Protein AF-0000000084350601 (afdb_homodimer)

Secondary structure (DSSP, 8-state):
-EEEEEEE-HHHHHHHHHHHHHHT--HHHHHHHHHHHHHHHSS-SS--TTS-HHHHHHHHHHHHHHHS-------GGG-/-EEEEEEE-HHHHHHHHHHHHHHT--HHHHHHHHHHHHHHHSS-SS--TTS-HHHHHHHHHHHHHHHS-------GGG-

Nearest PDB structures (foldseek):
  4fxe-assembly1_A-2  TM=6.815E-01  e=5.643E-06  Escherichia coli K-12
  4fxe-assembly1_B-2  TM=5.867E-01  e=1.667E-06  Escherichia coli K-12
  4ml0-assembly2_E  TM=6.971E-01  e=7.861E-02  Escherichia coli B str. REL606
  2kna-assembly1_A  TM=3.245E-01  e=4.369E+00  Homo sapiens
  4fxe-assembly1_A-2  TM=6.818E-01  e=9.917E-06  Escherichia coli K-12

InterPro domains:
  IPR007337 RelB antitoxin/Antitoxin DinJ [PF04221] (1-73)
  IPR007337 RelB antitoxin/Antitoxin DinJ [PTHR38781] (1-79)
  IPR007337 RelB antitoxin/Antitoxin DinJ [TIGR02384] (1-79)
  IPR013321 Arc-type ribbon-helix-helix [G3DSA:1.10.1220.10] (1-79)

Structure (mmCIF, N/CA/C/O backbone):
data_AF-0000000084350601-model_v1
#
loop_
_entity.id
_entity.type
_entity.pdbx_description
1 polymer 'Bifunctional antitoxin/transcriptional repressor RelB'
#
loop_
_atom_site.group_PDB
_atom_site.id
_atom_site.type_symbol
_atom_site.label_atom_id
_atom_site.label_alt_id
_atom_site.label_comp_id
_atom_site.label_asym_id
_atom_site.label_entity_id
_atom_site.label_seq_id
_atom_site.pdbx_PDB_ins_code
_atom_site.Cartn_x
_atom_site.Cartn_y
_atom_site.Cartn_z
_atom_site.occupancy
_atom_site.B_iso_or_equiv
_atom_site.auth_seq_id
_atom_site.auth_comp_id
_atom_site.auth_asym_id
_atom_site.auth_atom_id
_atom_site.pdbx_PDB_model_num
ATOM 1 N N . MET A 1 1 ? 7.18 -7.457 -17.625 1 89.69 1 MET A N 1
ATOM 2 C CA . MET A 1 1 ? 6.078 -7.574 -16.672 1 89.69 1 MET A CA 1
ATOM 3 C C . MET A 1 1 ? 6.395 -8.602 -15.602 1 89.69 1 MET A C 1
ATOM 5 O O . MET A 1 1 ? 6.945 -9.664 -15.898 1 89.69 1 MET A O 1
ATOM 9 N N . ALA A 1 2 ? 6.301 -8.227 -14.438 1 92.12 2 ALA A N 1
ATOM 10 C CA . ALA A 1 2 ? 6.574 -9.094 -13.297 1 92.12 2 ALA A CA 1
ATOM 11 C C . ALA A 1 2 ? 5.312 -9.328 -12.477 1 92.12 2 ALA A C 1
ATOM 13 O O . ALA A 1 2 ? 4.371 -8.531 -12.531 1 92.12 2 ALA A O 1
ATOM 14 N N . SER A 1 3 ? 5.27 -10.539 -11.867 1 94.56 3 SER A N 1
ATOM 15 C CA . S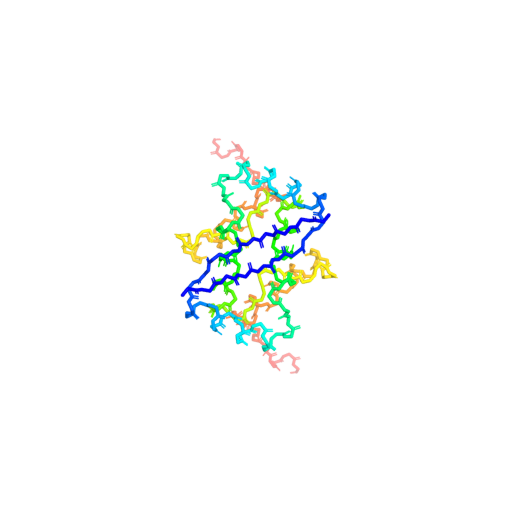ER A 1 3 ? 4.16 -10.875 -10.984 1 94.56 3 SER A CA 1
ATOM 16 C C . SER A 1 3 ? 4.637 -11.055 -9.547 1 94.56 3 SER A C 1
ATOM 18 O O . SER A 1 3 ? 5.66 -11.695 -9.297 1 94.56 3 SER A O 1
ATOM 20 N N . ILE A 1 4 ? 3.922 -10.438 -8.719 1 94.44 4 ILE A N 1
ATOM 21 C CA . ILE A 1 4 ? 4.23 -10.555 -7.297 1 94.44 4 ILE A CA 1
ATOM 22 C C . ILE A 1 4 ? 3.102 -11.297 -6.582 1 94.44 4 ILE A C 1
ATOM 24 O O . ILE A 1 4 ? 1.925 -10.984 -6.785 1 94.44 4 ILE A O 1
ATOM 28 N N . ASN A 1 5 ? 3.457 -12.281 -5.785 1 94.44 5 ASN A N 1
ATOM 29 C CA . ASN A 1 5 ? 2.51 -13.07 -5.008 1 94.44 5 ASN A CA 1
ATOM 30 C C . ASN A 1 5 ? 2.547 -12.688 -3.529 1 94.44 5 ASN A C 1
ATOM 32 O O . ASN A 1 5 ? 3.602 -12.75 -2.895 1 94.44 5 ASN A O 1
ATOM 36 N N . VAL A 1 6 ? 1.41 -12.234 -3.02 1 94.19 6 VAL A N 1
ATOM 37 C CA . VAL A 1 6 ? 1.319 -11.828 -1.62 1 94.19 6 VAL A CA 1
ATOM 38 C C . VAL A 1 6 ? 0.357 -12.75 -0.876 1 94.19 6 VAL A C 1
ATOM 40 O O . VAL A 1 6 ? -0.771 -12.977 -1.321 1 94.19 6 VAL A O 1
ATOM 43 N N . ARG A 1 7 ? 0.847 -13.234 0.24 1 94.81 7 ARG A N 1
ATOM 44 C CA . ARG A 1 7 ? 0.026 -14.102 1.078 1 94.81 7 ARG A CA 1
ATOM 45 C C . ARG A 1 7 ? -0.577 -13.328 2.244 1 94.81 7 ARG A C 1
ATOM 47 O O . ARG A 1 7 ? 0.131 -12.602 2.949 1 94.81 7 ARG A O 1
ATOM 54 N N . ILE A 1 8 ? -1.884 -13.469 2.33 1 95.06 8 ILE A N 1
ATOM 55 C CA . ILE A 1 8 ? -2.582 -12.773 3.408 1 95.06 8 ILE A CA 1
ATOM 56 C C . ILE A 1 8 ? -3.615 -13.711 4.035 1 95.06 8 ILE A C 1
ATOM 58 O O . ILE A 1 8 ? -3.992 -14.719 3.438 1 95.06 8 ILE A O 1
ATOM 62 N N . ASP A 1 9 ? -3.971 -13.398 5.316 1 95.06 9 ASP A N 1
ATOM 63 C CA . ASP A 1 9 ? -5.004 -14.211 5.949 1 95.06 9 ASP A CA 1
ATOM 64 C C . ASP A 1 9 ? -6.371 -13.953 5.316 1 95.06 9 ASP A C 1
ATOM 66 O O . ASP A 1 9 ? -6.605 -12.883 4.75 1 95.06 9 ASP A O 1
ATOM 70 N N . ASP A 1 10 ? -7.199 -14.898 5.527 1 96.5 10 ASP A N 1
ATOM 71 C CA . ASP A 1 10 ? -8.523 -14.852 4.918 1 96.5 10 ASP A CA 1
ATOM 72 C C . ASP A 1 10 ? -9.336 -13.672 5.449 1 96.5 10 ASP A C 1
ATOM 74 O O . ASP A 1 10 ? -10.086 -13.039 4.703 1 96.5 10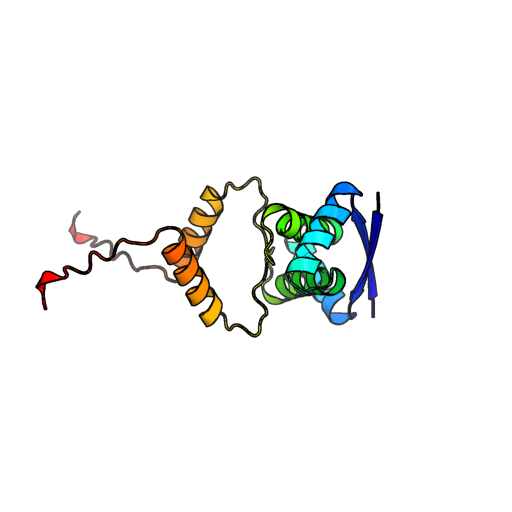 ASP A O 1
ATOM 78 N N . ASP A 1 11 ? -9.258 -13.445 6.691 1 96.44 11 ASP A N 1
ATOM 79 C CA . ASP A 1 11 ? -10 -12.352 7.316 1 96.44 11 ASP A CA 1
ATOM 80 C C . ASP A 1 11 ? -9.562 -11 6.754 1 96.44 11 ASP A C 1
ATOM 82 O O . ASP A 1 11 ? -10.406 -10.18 6.391 1 96.44 11 ASP A O 1
ATOM 86 N N . LEU A 1 12 ? -8.289 -10.766 6.688 1 95.75 12 LEU A N 1
ATOM 87 C CA . LEU A 1 12 ? -7.777 -9.531 6.113 1 95.75 12 LEU A CA 1
ATOM 88 C C . LEU A 1 12 ? -8.227 -9.375 4.664 1 95.75 12 LEU A C 1
ATOM 90 O O . LEU A 1 12 ? -8.633 -8.289 4.25 1 95.75 12 LEU A O 1
ATOM 94 N N . LYS A 1 13 ? -8.07 -10.398 3.904 1 97 13 LYS A N 1
ATOM 95 C CA . LYS A 1 13 ? -8.508 -10.367 2.514 1 97 13 LYS A CA 1
ATOM 96 C C . LYS A 1 13 ? -9.969 -9.938 2.41 1 97 13 LYS A C 1
ATOM 98 O O . LYS A 1 13 ? -10.305 -9.031 1.644 1 97 13 LYS A O 1
ATOM 103 N N . ALA A 1 14 ? -10.828 -10.562 3.182 1 97 14 ALA A N 1
ATOM 104 C CA . ALA A 1 14 ? -12.266 -10.297 3.127 1 97 14 ALA A CA 1
ATOM 105 C C . ALA A 1 14 ? -12.57 -8.852 3.506 1 97 14 ALA A C 1
ATOM 107 O O . ALA A 1 14 ? -13.32 -8.164 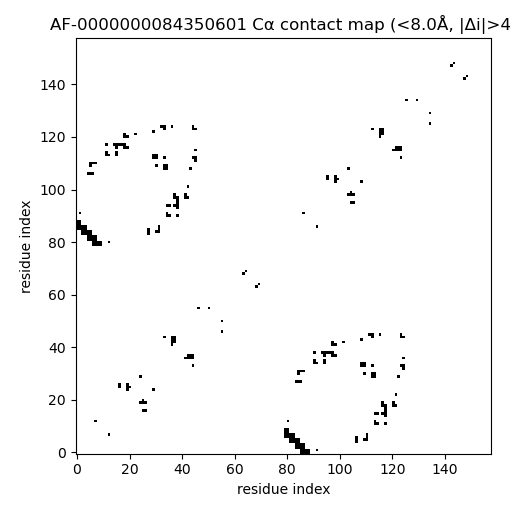2.811 1 97 14 ALA A O 1
ATOM 108 N N . ARG A 1 15 ? -11.969 -8.375 4.551 1 96.88 15 ARG A N 1
ATOM 109 C CA . ARG A 1 15 ? -12.211 -7.023 5.039 1 96.88 15 ARG A CA 1
ATOM 110 C C . ARG A 1 15 ? -11.688 -5.984 4.055 1 96.88 15 ARG A C 1
ATOM 112 O O . ARG A 1 15 ? -12.383 -5.016 3.74 1 96.88 15 ARG A O 1
ATOM 119 N N . ALA A 1 16 ? -10.508 -6.223 3.613 1 96.62 16 ALA A N 1
ATOM 120 C CA . ALA A 1 16 ? -9.883 -5.281 2.686 1 96.62 16 ALA A CA 1
ATOM 121 C C . ALA A 1 16 ? -10.648 -5.234 1.363 1 96.62 16 ALA A C 1
ATOM 123 O O . ALA A 1 16 ? -10.875 -4.156 0.809 1 96.62 16 ALA A O 1
ATOM 124 N N . TYR A 1 17 ? -11.031 -6.398 0.867 1 97.06 17 TYR A N 1
ATOM 125 C CA . TYR A 1 17 ? -11.742 -6.469 -0.406 1 97.06 17 TYR A CA 1
ATOM 126 C C . TYR A 1 17 ? -13.094 -5.77 -0.316 1 97.06 17 TYR A C 1
ATOM 128 O O . TYR A 1 17 ? -13.523 -5.105 -1.264 1 97.06 17 TYR A O 1
ATOM 136 N N . LEU A 1 18 ? -13.727 -5.961 0.804 1 97 18 LEU A N 1
ATOM 137 C CA . LEU A 1 18 ? -15.008 -5.293 1.021 1 97 18 LEU A CA 1
ATOM 138 C C . LEU A 1 18 ? -14.844 -3.779 0.973 1 97 18 LEU A C 1
ATOM 140 O O . LEU A 1 18 ? -15.609 -3.09 0.292 1 97 18 LEU A O 1
ATOM 144 N N . GLU A 1 19 ? -13.867 -3.248 1.667 1 95.75 19 GLU A N 1
ATOM 145 C CA . GLU A 1 19 ? -13.617 -1.81 1.691 1 95.75 19 GLU A CA 1
ATOM 146 C C . GLU A 1 19 ? -13.211 -1.296 0.312 1 95.75 19 GLU A C 1
ATOM 148 O O . GLU A 1 19 ? -13.648 -0.221 -0.107 1 95.75 19 GLU A O 1
ATOM 153 N N . LEU A 1 20 ? -12.391 -2.027 -0.414 1 95.69 20 LEU A N 1
ATOM 154 C CA . LEU A 1 20 ? -11.953 -1.648 -1.753 1 95.69 20 LEU A CA 1
ATOM 155 C C . LEU A 1 20 ? -13.133 -1.592 -2.717 1 95.69 20 LEU A C 1
ATOM 157 O O . LEU A 1 20 ? -13.188 -0.711 -3.578 1 95.69 20 LEU A O 1
ATOM 161 N N . GLU A 1 21 ? -14.016 -2.553 -2.494 1 96 21 GLU A N 1
ATOM 162 C CA . GLU A 1 21 ? -15.227 -2.561 -3.314 1 96 21 GLU A CA 1
ATOM 163 C C . GLU A 1 21 ? -16.047 -1.3 -3.084 1 96 21 GLU A C 1
ATOM 165 O O . GLU A 1 21 ? -16.547 -0.696 -4.035 1 96 21 GLU A O 1
ATOM 170 N N . LYS A 1 22 ? -16.141 -0.896 -1.832 1 95.19 22 LYS A N 1
ATOM 171 C CA . LYS A 1 22 ? -16.875 0.318 -1.481 1 95.19 22 LYS A CA 1
ATOM 172 C C . LYS A 1 22 ? -16.25 1.546 -2.135 1 95.19 22 LYS A C 1
ATOM 174 O O . LYS A 1 22 ? -16.953 2.488 -2.502 1 95.19 22 LYS A O 1
ATOM 179 N N . LEU A 1 23 ? -14.953 1.507 -2.289 1 90.94 23 LEU A N 1
ATOM 180 C CA . LEU A 1 23 ? -14.195 2.631 -2.826 1 90.94 23 LEU A CA 1
ATOM 181 C C . LEU A 1 23 ? -14.141 2.57 -4.348 1 90.94 23 LEU A C 1
ATOM 183 O O . LEU A 1 23 ? -13.703 3.525 -4.996 1 90.94 23 LEU A O 1
ATOM 187 N N . GLY A 1 24 ? -14.477 1.387 -4.953 1 94.44 24 GLY A N 1
ATOM 188 C CA . GLY A 1 24 ? -14.406 1.21 -6.395 1 94.44 24 GLY A CA 1
ATOM 189 C C . GLY A 1 24 ? -13 0.955 -6.898 1 94.44 24 GLY A C 1
ATOM 190 O O . GLY A 1 24 ? -12.656 1.332 -8.023 1 94.44 24 GLY A O 1
ATOM 191 N N . VAL A 1 25 ? -12.141 0.444 -6.105 1 92.88 25 VAL A N 1
ATOM 192 C CA . VAL A 1 25 ? -10.742 0.183 -6.445 1 92.88 25 VAL A CA 1
ATOM 193 C C . VAL A 1 25 ? -10.461 -1.314 -6.355 1 92.88 25 VAL A C 1
ATOM 195 O O . VAL A 1 25 ? -10.953 -1.993 -5.449 1 92.88 25 VAL A O 1
ATOM 198 N N . THR A 1 26 ? -9.711 -1.751 -7.227 1 94.62 26 THR A N 1
ATOM 199 C CA . THR A 1 26 ? -9.344 -3.164 -7.191 1 94.62 26 THR A CA 1
ATOM 200 C C . THR A 1 26 ? -8.117 -3.385 -6.309 1 94.62 26 THR A C 1
ATOM 202 O O . THR A 1 26 ? -7.289 -2.486 -6.152 1 94.62 26 THR A O 1
ATOM 205 N N . PRO A 1 27 ? -8 -4.539 -5.746 1 94.38 27 PRO A N 1
ATOM 206 C CA . PRO A 1 27 ? -6.793 -4.867 -4.984 1 94.38 27 PRO A CA 1
ATOM 207 C C . PRO A 1 27 ? -5.512 -4.695 -5.801 1 94.38 27 PRO A C 1
ATOM 209 O O . PRO A 1 27 ? -4.504 -4.207 -5.281 1 94.38 27 PRO A O 1
ATOM 212 N N . SER A 1 28 ? -5.508 -5.094 -7.047 1 93.25 28 SER A N 1
ATOM 213 C CA . SER A 1 28 ? -4.348 -4.945 -7.914 1 93.25 28 SER A CA 1
ATOM 214 C C . SER A 1 28 ? -3.949 -3.479 -8.055 1 93.25 28 SER A C 1
ATOM 216 O O . SER A 1 28 ? -2.762 -3.15 -8.078 1 93.25 28 SER A O 1
ATOM 218 N N . GLU A 1 29 ? -4.906 -2.619 -8.195 1 91.56 29 GLU A N 1
ATOM 219 C CA . GLU A 1 29 ? -4.648 -1.187 -8.312 1 91.56 29 GLU A CA 1
ATOM 220 C C . GLU A 1 29 ? -4.027 -0.636 -7.031 1 91.56 29 GLU A C 1
ATOM 222 O O . GLU A 1 29 ? -3.088 0.159 -7.082 1 91.56 29 GLU A O 1
ATOM 227 N N . LEU A 1 30 ? -4.621 -1.012 -5.867 1 93.38 30 LEU A N 1
ATOM 228 C CA . LEU A 1 30 ? -4.098 -0.595 -4.574 1 93.38 30 LEU A CA 1
ATOM 229 C C . LEU A 1 30 ? -2.635 -1.005 -4.422 1 93.38 30 LEU A C 1
ATOM 231 O O . LEU A 1 30 ? -1.79 -0.184 -4.059 1 93.38 30 LEU A O 1
ATOM 235 N N . MET A 1 31 ? -2.354 -2.221 -4.691 1 94.12 31 MET A N 1
ATOM 236 C CA . MET A 1 31 ? -1.01 -2.764 -4.508 1 94.12 31 MET A CA 1
ATOM 237 C C . MET A 1 31 ? -0.023 -2.113 -5.473 1 94.12 31 MET A C 1
ATOM 239 O O . MET A 1 31 ? 1.093 -1.766 -5.082 1 94.12 31 MET A O 1
ATOM 243 N N . ARG A 1 32 ? -0.424 -1.938 -6.672 1 94.06 32 ARG A N 1
ATOM 244 C CA . ARG A 1 32 ? 0.41 -1.246 -7.648 1 94.06 32 ARG A CA 1
ATOM 245 C C . ARG A 1 32 ? 0.695 0.186 -7.211 1 94.06 32 ARG A C 1
ATOM 247 O O . ARG A 1 32 ? 1.82 0.671 -7.352 1 94.06 32 ARG A O 1
ATOM 254 N N . GLN A 1 33 ? -0.33 0.812 -6.785 1 91.75 33 GLN A N 1
ATOM 255 C CA . GLN A 1 33 ? -0.182 2.193 -6.34 1 91.75 33 GLN A CA 1
ATOM 256 C C . GLN A 1 33 ? 0.765 2.289 -5.145 1 91.75 33 GLN A C 1
ATOM 258 O O . GLN A 1 33 ? 1.535 3.246 -5.031 1 91.75 33 GLN A O 1
ATOM 263 N N . ALA A 1 34 ? 0.66 1.371 -4.195 1 93 34 ALA A N 1
ATOM 264 C CA . ALA A 1 34 ? 1.562 1.332 -3.047 1 93 34 ALA A CA 1
ATOM 265 C C . ALA A 1 34 ? 3.016 1.21 -3.494 1 93 34 ALA A C 1
ATOM 267 O O . ALA A 1 34 ? 3.887 1.93 -3 1 93 34 ALA A O 1
ATOM 268 N N . LEU A 1 35 ? 3.229 0.368 -4.469 1 94.69 35 LEU A N 1
ATOM 269 C CA . LEU A 1 35 ? 4.574 0.188 -5.004 1 94.69 35 LEU A CA 1
ATOM 270 C C . LEU A 1 35 ? 5.043 1.445 -5.73 1 94.69 35 LEU A C 1
ATOM 272 O O . LEU A 1 35 ? 6.203 1.844 -5.602 1 94.69 35 LEU A O 1
ATOM 276 N N . GLN A 1 36 ? 4.188 2.068 -6.488 1 93.12 36 GLN A N 1
ATOM 277 C CA . GLN A 1 36 ? 4.504 3.299 -7.203 1 93.12 36 GLN A CA 1
ATOM 278 C C . GLN A 1 36 ? 4.875 4.418 -6.234 1 93.12 36 GLN A C 1
ATOM 280 O O . GLN A 1 36 ? 5.812 5.18 -6.484 1 93.12 36 GLN A O 1
ATOM 285 N N . TYR A 1 37 ? 4.055 4.457 -5.152 1 89 37 TYR A N 1
ATOM 286 C CA . TYR A 1 37 ? 4.328 5.465 -4.137 1 89 37 TYR A CA 1
ATOM 287 C C . TYR A 1 37 ? 5.742 5.316 -3.586 1 89 37 TYR A C 1
ATOM 289 O O . TYR A 1 37 ? 6.492 6.293 -3.516 1 89 37 TYR A O 1
ATOM 297 N N . VAL A 1 38 ? 6.148 4.199 -3.246 1 91.44 38 VAL A N 1
ATOM 298 C CA . VAL A 1 38 ? 7.469 3.922 -2.689 1 91.44 38 VAL A CA 1
ATOM 299 C C . VAL A 1 38 ? 8.547 4.219 -3.734 1 91.44 38 VAL A C 1
ATOM 301 O O . VAL A 1 38 ? 9.578 4.805 -3.416 1 91.44 38 VAL A O 1
ATOM 304 N N . ALA A 1 39 ? 8.281 3.838 -4.941 1 94.06 39 ALA A N 1
ATOM 305 C CA . ALA A 1 39 ? 9.25 4.055 -6.016 1 94.06 39 ALA A CA 1
ATOM 306 C C . ALA A 1 39 ? 9.484 5.543 -6.254 1 94.06 39 ALA A C 1
ATOM 308 O O . ALA A 1 39 ? 10.602 5.961 -6.559 1 94.06 39 ALA A O 1
ATOM 309 N N . GLU A 1 40 ? 8.469 6.34 -6.059 1 90.62 40 GLU A N 1
ATOM 310 C CA . GLU A 1 40 ? 8.523 7.762 -6.387 1 90.62 40 GLU A CA 1
ATOM 311 C C . GLU A 1 40 ? 9 8.586 -5.195 1 90.62 40 GLU A C 1
ATOM 313 O O . GLU A 1 40 ? 9.75 9.555 -5.359 1 90.62 40 GLU A O 1
ATOM 318 N N . ARG A 1 41 ? 8.531 8.18 -4.023 1 85.69 41 ARG A N 1
ATOM 319 C CA . ARG A 1 41 ? 8.773 9.031 -2.863 1 85.69 41 ARG A CA 1
ATOM 320 C C . ARG A 1 41 ? 9.922 8.484 -2.02 1 85.69 41 ARG A C 1
ATOM 322 O O . ARG A 1 41 ? 10.484 9.211 -1.194 1 85.69 41 ARG A O 1
ATOM 329 N N . GLY A 1 42 ? 10.203 7.227 -2.191 1 88.06 42 GLY A N 1
ATOM 330 C CA . GLY A 1 42 ? 11.281 6.621 -1.424 1 88.06 42 GLY A CA 1
ATOM 331 C C . GLY A 1 42 ? 10.93 6.426 0.04 1 88.06 42 GLY A C 1
ATOM 332 O O . GLY A 1 42 ? 11.82 6.391 0.894 1 88.06 42 GLY A O 1
ATOM 333 N N . GLN A 1 43 ? 9.609 6.418 0.282 1 84.94 43 GLN A N 1
ATOM 334 C CA . GLN A 1 43 ? 9.133 6.219 1.646 1 84.94 43 GLN A CA 1
ATOM 335 C C . GLN A 1 43 ? 7.898 5.316 1.675 1 84.94 43 GLN A C 1
ATOM 337 O O . GLN A 1 43 ? 7.277 5.078 0.639 1 84.94 43 GLN A O 1
ATOM 342 N N . LEU A 1 44 ? 7.684 4.758 2.855 1 85.44 44 LEU A N 1
ATOM 343 C CA . LEU A 1 44 ? 6.5 3.92 3.027 1 85.44 44 LEU A CA 1
ATOM 344 C C . LEU A 1 44 ? 5.238 4.77 3.123 1 85.44 44 LEU A C 1
ATOM 346 O O . LEU A 1 44 ? 5.25 5.836 3.746 1 85.44 44 LEU A O 1
ATOM 350 N N . PRO A 1 45 ? 4.16 4.312 2.504 1 76.56 45 PRO A N 1
ATOM 351 C CA . PRO A 1 45 ? 2.906 5.07 2.553 1 76.56 45 PRO A CA 1
ATOM 352 C C . PRO A 1 45 ? 2.242 5.023 3.928 1 76.56 45 PRO A C 1
ATOM 354 O O . PRO A 1 45 ? 1.267 5.738 4.168 1 76.56 45 PRO A O 1
ATOM 357 N N . PHE A 1 46 ? 2.754 4.16 4.848 1 70.38 46 PHE A N 1
ATOM 358 C CA . PHE A 1 46 ? 2.166 4.051 6.176 1 70.38 46 PHE A CA 1
ATOM 359 C C . PHE A 1 46 ? 3.25 4.016 7.246 1 70.38 46 PHE A C 1
ATOM 361 O O . PHE A 1 46 ? 4.383 3.611 6.977 1 70.38 46 PHE A O 1
ATOM 368 N N . LYS A 1 47 ? 2.918 4.828 8.188 1 58.78 47 LYS A N 1
ATOM 369 C CA . LYS A 1 47 ? 3.826 4.73 9.328 1 58.78 47 LYS A CA 1
ATOM 370 C C . LYS A 1 47 ? 3.59 3.441 10.109 1 58.78 47 LYS A C 1
ATOM 372 O O . LYS A 1 47 ? 2.455 2.975 10.219 1 58.78 47 LYS A O 1
ATOM 377 N N . PRO A 1 48 ? 4.621 2.625 10.242 1 51.72 48 PRO A N 1
ATOM 378 C CA . PRO A 1 48 ? 4.395 1.433 11.062 1 51.72 48 PRO A CA 1
ATOM 379 C C . PRO A 1 48 ? 3.453 1.692 12.234 1 51.72 48 PRO A C 1
ATOM 381 O O . PRO A 1 48 ? 3.418 2.803 12.773 1 51.72 48 PRO A O 1
ATOM 384 N N . VAL A 1 49 ? 2.285 1.114 12.219 1 46.47 49 VAL A N 1
ATOM 385 C CA . VAL A 1 49 ? 1.312 1.22 13.297 1 46.47 49 VAL A CA 1
ATOM 386 C C . VAL A 1 49 ? 2.039 1.356 14.633 1 46.47 49 VAL A C 1
ATOM 388 O O . VAL A 1 49 ? 1.45 1.794 15.625 1 46.47 49 VAL A O 1
ATOM 391 N N . LEU A 1 50 ? 3.066 0.828 14.844 1 44.66 50 LEU A N 1
ATOM 392 C CA . LEU A 1 50 ? 3.596 1.105 16.172 1 44.66 50 LEU A CA 1
ATOM 393 C C . LEU A 1 50 ? 3.672 2.607 16.422 1 44.66 50 LEU A C 1
ATOM 395 O O . LEU A 1 50 ? 3.92 3.039 17.547 1 44.66 50 LEU A O 1
ATOM 399 N N . MET A 1 51 ? 3.773 3.32 15.422 1 43.47 51 MET A N 1
ATOM 400 C CA . MET A 1 51 ? 3.775 4.746 15.734 1 43.47 51 MET A CA 1
ATOM 401 C C . MET A 1 51 ? 2.354 5.277 15.867 1 43.47 51 MET A C 1
ATOM 403 O O . MET A 1 51 ? 1.501 5 15.023 1 43.47 51 MET A O 1
ATOM 407 N N . THR A 1 52 ? 1.892 5.426 17 1 46.69 52 THR A N 1
ATOM 408 C CA . THR A 1 52 ? 0.565 5.926 17.344 1 46.69 52 THR A CA 1
ATOM 409 C C . THR A 1 52 ? 0.209 7.145 16.484 1 46.69 52 THR A C 1
ATOM 411 O O . THR A 1 52 ? 1.09 7.777 15.906 1 46.69 52 THR A O 1
ATOM 414 N N . GLU A 1 53 ? -1.045 7.168 16.031 1 47.97 53 GLU A N 1
ATOM 415 C CA . GLU A 1 53 ? -1.568 8.359 15.375 1 47.97 53 GLU A CA 1
ATOM 416 C C . GLU A 1 53 ? -0.86 9.617 15.875 1 47.97 53 GLU A C 1
ATOM 418 O O . GLU A 1 53 ? -0.611 10.547 15.094 1 47.97 53 GLU A O 1
ATOM 423 N N . GLU A 1 54 ? -0.53 9.484 17.047 1 50.41 54 GLU A N 1
ATOM 424 C CA . GLU A 1 54 ? 0.156 10.602 17.688 1 50.41 54 GLU A CA 1
ATOM 425 C C . GLU A 1 54 ? 1.547 10.812 17.094 1 50.41 54 GLU A C 1
ATOM 427 O O . GLU A 1 54 ? 1.99 11.945 16.938 1 50.41 54 GLU A O 1
ATOM 432 N N . ASP A 1 55 ? 2.078 9.773 16.766 1 53.12 55 ASP A N 1
ATOM 433 C CA . ASP A 1 55 ? 3.438 9.883 16.25 1 53.12 55 ASP A CA 1
ATOM 434 C C . ASP A 1 55 ? 3.436 10.398 14.82 1 53.12 55 ASP A C 1
ATOM 436 O O . ASP A 1 55 ? 4.312 11.18 14.43 1 53.12 55 ASP A O 1
ATOM 440 N N . GLU A 1 56 ? 2.496 10.055 14.156 1 50.44 56 GLU A N 1
ATOM 441 C CA . GLU A 1 56 ? 2.359 10.523 12.781 1 50.44 56 GLU A CA 1
ATOM 442 C C . GLU A 1 56 ? 2.168 12.039 12.727 1 50.44 56 GLU A C 1
ATOM 444 O O . GLU A 1 56 ? 2.721 12.711 11.852 1 50.44 56 GLU A O 1
ATOM 449 N N . ALA A 1 57 ? 1.297 12.398 13.57 1 50.53 57 ALA A N 1
ATOM 450 C CA . ALA A 1 57 ? 1.073 13.836 13.664 1 50.53 57 ALA A CA 1
ATOM 451 C C . ALA A 1 57 ? 2.359 14.562 14.039 1 50.53 57 ALA A C 1
ATOM 453 O O . ALA A 1 57 ? 2.652 15.633 13.5 1 50.53 57 ALA A O 1
ATOM 454 N N . LEU A 1 58 ? 3.076 13.898 14.844 1 52.94 58 LEU A N 1
ATOM 455 C CA . LEU A 1 58 ? 4.336 14.492 15.281 1 52.94 58 LEU A CA 1
ATOM 456 C C . LEU A 1 58 ? 5.367 14.461 14.156 1 52.94 58 LEU A C 1
ATOM 458 O O . LEU A 1 58 ? 6.102 15.43 13.953 1 52.94 58 LEU A O 1
ATOM 462 N N . MET A 1 59 ? 5.32 13.469 13.484 1 51.06 59 MET A N 1
ATOM 463 C CA . MET A 1 59 ? 6.309 13.352 12.414 1 51.06 59 MET A CA 1
ATOM 464 C C . MET A 1 59 ? 5.953 14.273 11.25 1 51.06 59 MET A C 1
ATOM 466 O O . MET A 1 59 ? 6.836 14.883 10.641 1 51.06 59 MET A O 1
ATOM 470 N N . ALA A 1 60 ? 4.738 14.227 10.961 1 52.16 60 ALA A N 1
ATOM 471 C CA . ALA A 1 60 ? 4.277 15.156 9.938 1 52.16 60 ALA A CA 1
ATOM 472 C C . ALA A 1 60 ? 4.613 16.594 10.305 1 52.16 60 ALA A C 1
ATOM 474 O O . ALA A 1 60 ? 5.031 17.375 9.453 1 52.16 60 ALA A O 1
ATOM 475 N N . THR A 1 61 ? 4.422 16.844 11.586 1 52.34 61 THR A N 1
ATOM 476 C CA . THR A 1 61 ? 4.816 18.156 12.102 1 52.34 61 THR A CA 1
ATOM 477 C C . THR A 1 61 ? 6.32 18.359 11.969 1 52.34 61 THR A C 1
ATOM 479 O O . THR A 1 61 ? 6.781 19.438 11.57 1 52.34 61 THR A O 1
ATOM 482 N N . VAL A 1 62 ? 6.965 17.328 12.266 1 55.25 62 VAL A N 1
ATOM 483 C CA . VAL A 1 62 ? 8.422 17.422 12.211 1 55.25 62 VAL A CA 1
ATOM 484 C C . VAL A 1 62 ? 8.883 17.562 10.766 1 55.25 62 VAL A C 1
ATOM 486 O O . VAL A 1 62 ? 9.75 18.391 10.461 1 55.25 62 VAL A O 1
ATOM 489 N N . ARG A 1 63 ? 8.344 16.891 9.93 1 51.09 63 ARG A N 1
ATOM 490 C CA . ARG A 1 63 ? 8.719 16.938 8.523 1 51.09 63 ARG A CA 1
ATOM 491 C C . ARG A 1 63 ? 8.352 18.281 7.902 1 51.09 63 ARG A C 1
ATOM 493 O O . ARG A 1 63 ? 9.109 18.828 7.098 1 51.09 63 ARG A O 1
ATOM 500 N N . GLU A 1 64 ? 7.098 18.641 8.18 1 50.25 64 GLU A N 1
ATOM 501 C CA . GLU A 1 64 ? 6.691 19.969 7.746 1 50.25 64 GLU A CA 1
ATOM 502 C C . GLU A 1 64 ? 7.66 21.031 8.258 1 50.25 64 GLU A C 1
ATOM 504 O O . GLU A 1 64 ? 7.992 21.984 7.539 1 50.25 64 GLU A O 1
ATOM 509 N N . ARG A 1 65 ? 8.039 20.781 9.531 1 51.12 65 ARG A N 1
ATOM 510 C CA . ARG A 1 65 ? 8.984 21.734 10.109 1 51.12 65 ARG A CA 1
ATOM 511 C C . ARG A 1 65 ? 10.352 21.609 9.453 1 51.12 65 ARG A C 1
ATOM 513 O O . ARG A 1 65 ? 11.047 22.625 9.266 1 51.12 65 ARG A O 1
ATOM 520 N N . LEU A 1 66 ? 10.695 20.438 9.195 1 53.22 66 LEU A N 1
ATOM 521 C CA . LEU A 1 66 ? 12 20.25 8.57 1 53.22 66 LEU A CA 1
ATOM 522 C C . LEU A 1 66 ? 11.992 20.75 7.125 1 53.22 66 LEU A C 1
ATOM 524 O O . LEU A 1 66 ? 13 21.25 6.629 1 53.22 66 LEU A O 1
ATOM 528 N N . ALA A 1 67 ? 10.898 20.531 6.477 1 53 67 ALA A N 1
ATOM 529 C CA . ALA A 1 67 ? 10.773 20.969 5.09 1 53 67 ALA A CA 1
ATOM 530 C C . ALA A 1 67 ? 10.602 22.484 5.004 1 53 67 ALA A C 1
ATOM 532 O O . ALA A 1 67 ? 10.922 23.094 3.986 1 53 67 ALA A O 1
ATOM 533 N N . SER A 1 68 ? 9.844 23.047 5.887 1 43.78 68 SER A N 1
ATOM 534 C CA . SER A 1 68 ? 9.828 24.5 6.016 1 43.78 68 SER A CA 1
ATOM 535 C C . SER A 1 68 ? 10.508 24.953 7.309 1 43.78 68 SER A C 1
ATOM 537 O O . SER A 1 68 ? 9.836 25.156 8.32 1 43.78 68 SER A O 1
ATOM 539 N N . PRO A 1 69 ? 11.766 24.656 7.406 1 47.97 69 PRO A N 1
ATOM 540 C CA . PRO A 1 69 ? 12.484 25.078 8.609 1 47.97 69 PRO A CA 1
ATOM 541 C C . PRO A 1 69 ? 12.109 26.484 9.055 1 47.97 69 PRO A C 1
ATOM 543 O O . PRO A 1 69 ? 12.211 27.438 8.273 1 47.97 69 PRO A O 1
ATOM 546 N N . GLN A 1 70 ? 10.977 26.672 9.695 1 45.12 70 GLN A N 1
ATOM 547 C CA . GLN A 1 70 ? 10.773 28 10.25 1 45.12 70 GLN A CA 1
ATOM 548 C C . GLN A 1 70 ? 12.031 28.5 10.945 1 45.12 70 GLN A C 1
ATOM 550 O O . GLN A 1 70 ? 12.68 27.766 11.688 1 45.12 70 GLN A O 1
ATOM 555 N N . ARG A 1 71 ? 12.711 29.344 10.367 1 45.81 71 ARG A N 1
ATOM 556 C CA . ARG A 1 71 ? 13.828 30.109 10.898 1 45.81 71 ARG A CA 1
ATOM 557 C C . ARG A 1 71 ? 13.523 30.609 12.312 1 45.81 71 ARG A C 1
ATOM 559 O O . ARG A 1 71 ? 12.648 31.453 12.5 1 45.81 71 ARG A O 1
ATOM 566 N N . VAL A 1 72 ? 13.297 29.766 13.242 1 43.56 72 VAL A N 1
ATOM 567 C CA . VAL A 1 72 ? 13.305 30.406 14.555 1 43.56 72 VAL A CA 1
ATOM 568 C C . VAL A 1 72 ? 14.555 31.266 14.703 1 43.56 72 VAL A C 1
ATOM 570 O O . VAL A 1 72 ? 15.68 30.766 14.625 1 43.56 72 VAL A O 1
ATOM 573 N N . LYS A 1 73 ? 14.469 32.5 14.328 1 42.28 73 LYS A N 1
ATOM 574 C CA . LYS A 1 73 ? 15.453 33.5 14.664 1 42.28 73 LYS A CA 1
ATOM 575 C C . LYS A 1 73 ? 15.797 33.469 16.156 1 42.28 73 LYS A C 1
ATOM 577 O O . LYS A 1 73 ? 14.969 33.844 17 1 42.28 73 LYS A O 1
ATOM 582 N N . VAL A 1 74 ? 16.406 32.5 16.578 1 39.66 74 VAL A N 1
ATOM 583 C CA . VAL A 1 74 ? 16.969 32.625 17.906 1 39.66 74 VAL A CA 1
ATOM 584 C C . VAL A 1 74 ? 17.797 33.906 18 1 39.66 74 VAL A C 1
ATOM 586 O O . VAL A 1 74 ? 18.703 34.125 17.188 1 39.66 74 VAL A O 1
ATOM 589 N N . SER A 1 75 ? 17.141 34.969 18.312 1 40.38 75 SER A N 1
ATOM 590 C CA . SER A 1 75 ? 17.906 36.188 18.672 1 40.38 75 SER A CA 1
ATOM 591 C C . SER A 1 75 ? 18.938 35.875 19.75 1 40.38 75 SER A C 1
ATOM 593 O O . SER A 1 75 ? 18.625 35.281 20.781 1 40.38 75 SER A O 1
ATOM 595 N N . LEU A 1 76 ? 20.094 35.562 19.391 1 42.03 76 LEU A N 1
ATOM 596 C CA . LEU A 1 76 ? 21.297 35.5 20.234 1 42.03 76 LEU A CA 1
ATOM 597 C C . LEU A 1 76 ? 21.281 36.625 21.281 1 42.03 76 LEU A C 1
ATOM 599 O O . LEU A 1 76 ? 22.141 36.625 22.172 1 42.03 76 LEU A O 1
ATOM 603 N N . ASP A 1 77 ? 20.344 37.625 21.062 1 41.91 77 ASP A N 1
ATOM 604 C CA . ASP A 1 77 ? 20.609 38.75 21.953 1 41.91 77 ASP A CA 1
ATOM 605 C C . ASP A 1 77 ? 20.234 38.406 23.406 1 41.91 77 ASP A C 1
ATOM 607 O O . ASP A 1 77 ? 20.484 39.188 24.312 1 41.91 77 ASP A O 1
ATOM 611 N N . ASP A 1 78 ? 19.344 37.312 23.594 1 38.28 78 ASP A N 1
ATOM 612 C CA . ASP A 1 78 ? 18.984 37.375 25.016 1 3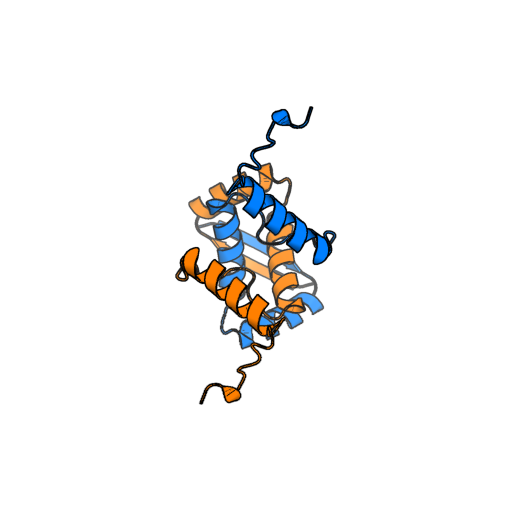8.28 78 ASP A CA 1
ATOM 613 C C . ASP A 1 78 ? 20.078 36.719 25.875 1 38.28 78 ASP A C 1
ATOM 615 O O . ASP A 1 78 ? 19.922 36.594 27.094 1 38.28 78 ASP A O 1
ATOM 619 N N . LEU A 1 79 ? 21.203 36.219 25.125 1 32.38 79 LEU A N 1
ATOM 620 C CA . LEU A 1 79 ? 22.203 36.062 26.172 1 32.38 79 LEU A CA 1
ATOM 621 C C . LEU A 1 79 ? 22.781 37.406 26.594 1 32.38 79 LEU A C 1
ATOM 623 O O . LEU A 1 79 ? 22.844 38.344 25.797 1 32.38 79 LEU A O 1
ATOM 627 N N . MET B 1 1 ? -5.785 -18.688 4.617 1 89.44 1 MET B N 1
ATOM 628 C CA . MET B 1 1 ? -4.715 -17.938 3.961 1 89.44 1 MET B CA 1
ATOM 629 C C . MET B 1 1 ? -4.996 -17.797 2.469 1 89.44 1 MET B C 1
ATOM 631 O O . MET B 1 1 ? -5.469 -18.719 1.823 1 89.44 1 MET B O 1
ATOM 635 N N . ALA B 1 2 ? -4.953 -16.641 2.023 1 92 2 ALA B N 1
ATOM 636 C CA . ALA B 1 2 ? -5.195 -16.328 0.615 1 92 2 ALA B CA 1
ATOM 637 C C . ALA B 1 2 ? -3.957 -15.727 -0.036 1 92 2 ALA B C 1
ATOM 639 O O . ALA B 1 2 ? -3.092 -15.18 0.652 1 92 2 ALA B O 1
ATOM 640 N N . SER B 1 3 ? -3.824 -16.016 -1.353 1 94.5 3 SER B N 1
ATOM 641 C CA . SER B 1 3 ? -2.729 -15.438 -2.125 1 94.5 3 SER B CA 1
ATOM 642 C C . SER B 1 3 ? -3.25 -14.492 -3.203 1 94.5 3 SER B C 1
ATOM 644 O O . SER B 1 3 ? -4.215 -14.812 -3.904 1 94.5 3 SER B O 1
ATOM 646 N N . ILE B 1 4 ? -2.646 -13.406 -3.213 1 94.38 4 ILE B N 1
ATOM 647 C CA . ILE B 1 4 ? -3.008 -12.414 -4.223 1 94.38 4 ILE B CA 1
ATOM 648 C C . ILE B 1 4 ? -1.849 -12.227 -5.199 1 94.38 4 ILE B C 1
ATOM 650 O O . ILE B 1 4 ? -0.699 -12.07 -4.781 1 94.38 4 ILE B O 1
ATOM 654 N N . ASN B 1 5 ? -2.146 -12.273 -6.477 1 94.56 5 ASN B N 1
ATOM 655 C CA . ASN B 1 5 ? -1.165 -12.078 -7.539 1 94.56 5 ASN B CA 1
ATOM 656 C C . ASN B 1 5 ? -1.303 -10.703 -8.188 1 94.56 5 ASN B C 1
ATOM 658 O O . ASN B 1 5 ? -2.377 -10.352 -8.68 1 94.56 5 ASN B O 1
ATOM 662 N N . VAL B 1 6 ? -0.231 -9.93 -8.125 1 94.25 6 VAL B N 1
ATOM 663 C CA . VAL B 1 6 ? -0.24 -8.586 -8.703 1 94.25 6 VAL B CA 1
ATOM 664 C C . VAL B 1 6 ? 0.772 -8.516 -9.844 1 94.25 6 VAL B C 1
ATOM 666 O O . VAL B 1 6 ? 1.933 -8.898 -9.68 1 94.25 6 VAL B O 1
ATOM 669 N N . ARG B 1 7 ? 0.285 -7.996 -10.945 1 94.88 7 ARG B N 1
ATOM 670 C CA . ARG B 1 7 ? 1.146 -7.828 -12.109 1 94.88 7 ARG B CA 1
ATOM 671 C C . ARG B 1 7 ? 1.626 -6.383 -12.234 1 94.88 7 ARG B C 1
ATOM 673 O O . ARG B 1 7 ? 0.825 -5.449 -12.156 1 94.88 7 ARG B O 1
ATOM 680 N N . ILE B 1 8 ? 2.943 -6.285 -12.328 1 95.19 8 ILE B N 1
ATOM 681 C CA . ILE B 1 8 ? 3.525 -4.953 -12.445 1 95.19 8 ILE B CA 1
ATOM 682 C C . ILE B 1 8 ? 4.613 -4.961 -13.516 1 95.19 8 ILE B C 1
ATOM 684 O O . ILE B 1 8 ? 5.113 -6.023 -13.898 1 95.19 8 ILE B O 1
ATOM 688 N N . ASP B 1 9 ? 4.875 -3.74 -14.078 1 95.19 9 ASP B N 1
ATOM 689 C CA . ASP B 1 9 ? 5.953 -3.66 -15.055 1 95.19 9 ASP B CA 1
ATOM 690 C C . ASP B 1 9 ? 7.312 -3.865 -14.398 1 95.19 9 ASP B C 1
ATOM 692 O O . ASP B 1 9 ? 7.477 -3.602 -13.203 1 95.19 9 ASP B O 1
ATOM 696 N N . ASP B 1 10 ? 8.227 -4.234 -15.211 1 96.62 10 ASP B N 1
ATOM 697 C CA . ASP B 1 10 ? 9.562 -4.559 -14.734 1 96.62 10 ASP B CA 1
ATOM 698 C C . ASP B 1 10 ? 10.242 -3.328 -14.133 1 96.62 10 ASP B C 1
ATOM 700 O O . ASP B 1 10 ? 10.961 -3.434 -13.133 1 96.62 10 ASP B O 1
ATOM 704 N N . ASP B 1 11 ? 10.078 -2.229 -14.75 1 96.5 11 ASP B N 1
ATOM 705 C CA . ASP B 1 11 ? 10.695 -0.991 -14.281 1 96.5 11 ASP B CA 1
ATOM 706 C C . ASP B 1 11 ? 10.164 -0.609 -12.898 1 96.5 11 ASP B C 1
ATOM 708 O O . ASP B 1 11 ? 10.945 -0.297 -11.992 1 96.5 11 ASP B O 1
ATOM 712 N N . LEU B 1 12 ? 8.875 -0.64 -12.734 1 95.81 12 LEU B N 1
ATOM 713 C CA . LEU B 1 12 ? 8.273 -0.346 -11.438 1 95.81 12 LEU B CA 1
ATOM 714 C C . LEU B 1 12 ? 8.773 -1.323 -10.375 1 95.81 12 LEU B C 1
ATOM 716 O O . LEU B 1 12 ? 9.102 -0.919 -9.258 1 95.81 12 LEU B O 1
ATOM 720 N N . LYS B 1 13 ? 8.75 -2.57 -10.672 1 97 13 LYS B N 1
ATOM 721 C CA . LYS B 1 13 ? 9.242 -3.58 -9.742 1 97 13 LYS B CA 1
ATOM 722 C C . LYS B 1 13 ? 10.664 -3.262 -9.289 1 97 13 LYS B C 1
ATOM 724 O O . LYS B 1 13 ? 10.953 -3.25 -8.086 1 97 13 LYS B O 1
ATOM 729 N N . ALA B 1 14 ? 11.547 -2.984 -10.219 1 97 14 ALA B N 1
ATOM 730 C CA . ALA B 1 14 ? 12.953 -2.729 -9.922 1 97 14 ALA B CA 1
ATOM 731 C C . ALA B 1 14 ? 13.109 -1.496 -9.031 1 97 14 ALA B C 1
ATOM 733 O O . ALA B 1 14 ? 13.828 -1.531 -8.031 1 97 14 ALA B O 1
ATOM 734 N N . ARG B 1 15 ? 12.422 -0.44 -9.383 1 96.94 15 ARG B N 1
ATOM 735 C CA . ARG B 1 15 ? 12.516 0.813 -8.641 1 96.94 15 ARG B CA 1
ATOM 736 C C . ARG B 1 15 ? 11.945 0.665 -7.238 1 96.94 15 ARG B C 1
ATOM 738 O O . ARG B 1 15 ? 12.562 1.098 -6.262 1 96.94 15 ARG B O 1
ATOM 745 N N . ALA B 1 16 ? 10.812 0.065 -7.176 1 96.62 16 ALA B N 1
ATOM 746 C CA . ALA B 1 16 ? 10.148 -0.112 -5.883 1 96.62 16 ALA B CA 1
ATOM 747 C C . ALA B 1 16 ? 10.961 -1.032 -4.977 1 96.62 16 ALA B C 1
ATOM 749 O O . ALA B 1 16 ? 11.117 -0.758 -3.783 1 96.62 16 ALA B O 1
ATOM 750 N N . TYR B 1 17 ? 11.469 -2.125 -5.543 1 97.12 17 TYR B N 1
ATOM 751 C CA . TYR B 1 17 ? 12.234 -3.088 -4.758 1 97.12 17 TYR B CA 1
ATOM 752 C C . TYR B 1 17 ? 13.508 -2.457 -4.219 1 97.12 17 TYR B C 1
ATOM 754 O O . TYR B 1 17 ? 13.914 -2.732 -3.086 1 97.12 17 TYR B O 1
ATOM 762 N N . LEU B 1 18 ? 14.102 -1.646 -5.043 1 97 18 LEU B N 1
ATOM 763 C CA . LEU B 1 18 ? 15.305 -0.942 -4.613 1 97 18 LEU B CA 1
ATOM 764 C C . LEU B 1 18 ? 15.008 -0.037 -3.422 1 97 18 LEU B C 1
ATOM 766 O O . LEU B 1 18 ? 15.734 -0.057 -2.426 1 97 18 LEU B O 1
ATOM 770 N N . GLU B 1 19 ? 13.961 0.747 -3.494 1 95.75 19 GLU B N 1
ATOM 771 C CA . GLU B 1 19 ? 13.578 1.649 -2.412 1 95.75 19 GLU B CA 1
ATOM 772 C C . GLU B 1 19 ? 13.195 0.873 -1.156 1 95.75 19 GLU B C 1
ATOM 774 O O . GLU B 1 19 ? 13.547 1.268 -0.042 1 95.75 19 GLU B O 1
ATOM 779 N N . LEU B 1 20 ? 12.469 -0.233 -1.301 1 95.56 20 LEU B N 1
ATOM 780 C CA . LEU B 1 20 ? 12.055 -1.066 -0.177 1 95.56 20 LEU B CA 1
ATOM 781 C C . LEU B 1 20 ? 13.266 -1.667 0.529 1 95.56 20 LEU B C 1
ATOM 783 O O . LEU B 1 20 ? 13.289 -1.774 1.758 1 95.56 20 LEU B O 1
ATOM 787 N N . GLU B 1 21 ? 14.242 -2.018 -0.305 1 95.88 21 GLU B N 1
ATOM 788 C CA . GLU B 1 21 ? 15.477 -2.543 0.26 1 95.88 21 GLU B CA 1
ATOM 789 C C . GLU B 1 21 ? 16.172 -1.498 1.125 1 95.88 21 GLU B C 1
ATOM 791 O O . GLU B 1 21 ? 16.656 -1.809 2.217 1 95.88 21 GLU B O 1
ATOM 796 N N . LYS B 1 22 ? 16.172 -0.264 0.644 1 95.06 22 LYS B N 1
ATOM 797 C CA . LYS B 1 22 ? 16.766 0.836 1.394 1 95.06 22 LYS B CA 1
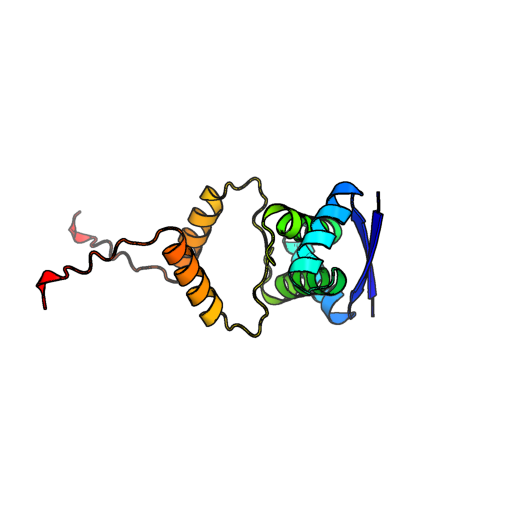ATOM 798 C C . LYS B 1 22 ? 16.062 1.045 2.727 1 95.06 22 LYS B C 1
ATOM 800 O O . LYS B 1 22 ? 16.688 1.418 3.721 1 95.06 22 LYS B O 1
ATOM 805 N N . LEU B 1 23 ? 14.781 0.777 2.736 1 90.62 23 LEU B N 1
ATOM 806 C CA . LEU B 1 23 ? 13.945 1 3.91 1 90.62 23 LEU B CA 1
ATOM 807 C C . LEU B 1 23 ? 13.961 -0.216 4.828 1 90.62 23 LEU B C 1
ATOM 809 O O . LEU B 1 23 ? 13.469 -0.152 5.961 1 90.62 23 LEU B O 1
ATOM 813 N N . GLY B 1 24 ? 14.438 -1.403 4.305 1 94.25 24 GLY B N 1
ATOM 814 C CA . GLY B 1 24 ? 14.445 -2.631 5.082 1 94.25 24 GLY B CA 1
ATOM 815 C C . GLY B 1 24 ? 13.094 -3.311 5.145 1 94.25 24 GLY B C 1
ATOM 816 O O . GLY B 1 24 ? 12.766 -3.965 6.137 1 94.25 24 GLY B O 1
ATOM 817 N N . VAL B 1 25 ? 12.25 -3.096 4.215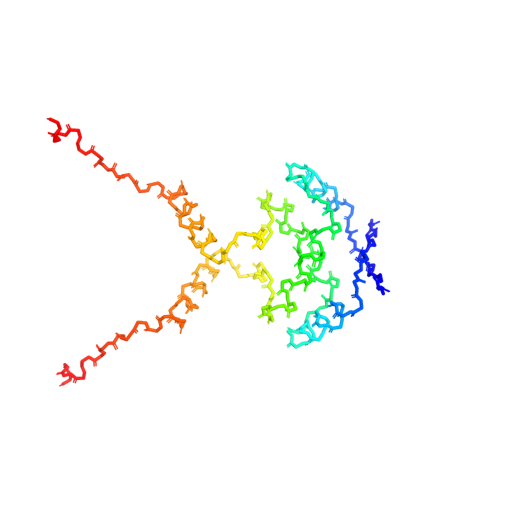 1 92.75 25 VAL B N 1
ATOM 818 C CA . VAL B 1 25 ? 10.906 -3.648 4.172 1 92.75 25 VAL B CA 1
ATOM 819 C C . VAL B 1 25 ? 10.758 -4.551 2.947 1 92.75 25 VAL B C 1
ATOM 821 O O . VAL B 1 25 ? 11.273 -4.238 1.872 1 92.75 25 VAL B O 1
ATOM 824 N N . THR B 1 26 ? 10.07 -5.562 3.143 1 94.5 26 THR B N 1
ATOM 825 C CA . THR B 1 26 ? 9.836 -6.457 2.016 1 94.5 26 THR B CA 1
ATOM 826 C C . THR B 1 26 ? 8.602 -6.027 1.231 1 94.5 26 THR B C 1
ATOM 828 O O . THR B 1 26 ? 7.691 -5.41 1.787 1 94.5 26 THR B O 1
ATOM 831 N N . PRO B 1 27 ? 8.555 -6.324 -0.033 1 94.31 27 PRO B N 1
ATOM 832 C CA . PRO B 1 27 ? 7.355 -6.051 -0.824 1 94.31 27 PRO B CA 1
ATOM 833 C C . PRO B 1 27 ? 6.098 -6.684 -0.227 1 94.31 27 PRO B C 1
ATOM 835 O O . PRO B 1 27 ? 5.031 -6.062 -0.224 1 94.31 27 PRO B O 1
ATOM 838 N N . SER B 1 28 ? 6.184 -7.902 0.242 1 93.25 28 SER B N 1
ATOM 839 C CA . SER B 1 28 ? 5.047 -8.578 0.86 1 93.25 28 SER B CA 1
ATOM 840 C C . SER B 1 28 ? 4.527 -7.801 2.064 1 93.25 28 SER B C 1
ATOM 842 O O . SER B 1 28 ? 3.318 -7.715 2.277 1 93.25 28 SER B O 1
ATOM 844 N N . GLU B 1 29 ? 5.41 -7.281 2.857 1 91.62 29 GLU B N 1
ATOM 845 C CA . GLU B 1 29 ? 5.031 -6.488 4.023 1 91.62 29 GLU B CA 1
ATOM 846 C C . GLU B 1 29 ? 4.312 -5.207 3.609 1 91.62 29 GLU B C 1
ATOM 848 O O . GLU B 1 29 ? 3.307 -4.832 4.215 1 91.62 29 GLU B O 1
ATOM 853 N N . LEU B 1 30 ? 4.883 -4.492 2.611 1 93.31 30 LEU B N 1
ATOM 854 C CA . LEU B 1 30 ? 4.27 -3.275 2.086 1 93.31 30 LEU B CA 1
ATOM 855 C C . LEU B 1 30 ? 2.844 -3.547 1.614 1 93.31 30 LEU B C 1
ATOM 857 O O . LEU B 1 30 ? 1.915 -2.824 1.984 1 93.31 30 LEU B O 1
ATOM 861 N N . MET B 1 31 ? 2.684 -4.551 0.832 1 94.12 31 MET B N 1
ATOM 862 C CA . MET B 1 31 ? 1.387 -4.871 0.241 1 94.12 31 MET B CA 1
ATOM 863 C C . MET B 1 31 ? 0.388 -5.289 1.314 1 94.12 31 MET B C 1
ATOM 865 O O . MET B 1 31 ? -0.771 -4.867 1.288 1 94.12 31 MET B O 1
ATOM 869 N N . ARG B 1 32 ? 0.818 -6.066 2.223 1 94 32 ARG B N 1
ATOM 870 C CA . ARG B 1 32 ? -0.032 -6.461 3.34 1 94 32 ARG B CA 1
ATOM 871 C C . ARG B 1 32 ? -0.462 -5.25 4.16 1 94 32 ARG B C 1
ATOM 873 O O . ARG B 1 32 ? -1.617 -5.152 4.578 1 94 32 ARG B O 1
ATOM 880 N N . GLN B 1 33 ? 0.48 -4.434 4.418 1 91.69 33 GLN B N 1
ATOM 881 C CA . GLN B 1 33 ? 0.19 -3.236 5.199 1 91.69 33 GLN B CA 1
ATOM 882 C C . GLN B 1 33 ? -0.813 -2.34 4.477 1 91.69 33 GLN B C 1
ATOM 884 O O . GLN B 1 33 ? -1.669 -1.721 5.109 1 91.69 33 GLN B O 1
ATOM 889 N N . ALA B 1 34 ? -0.659 -2.168 3.17 1 93 34 ALA B N 1
ATOM 890 C CA . ALA B 1 34 ? -1.604 -1.388 2.375 1 93 34 ALA B CA 1
ATOM 891 C C . ALA B 1 34 ? -3.02 -1.943 2.504 1 93 34 ALA B C 1
ATOM 893 O O . ALA B 1 34 ? -3.973 -1.189 2.709 1 93 34 ALA B O 1
ATOM 894 N N . LEU B 1 35 ? -3.113 -3.244 2.467 1 94.69 35 LEU B N 1
ATOM 895 C CA . LEU B 1 35 ? -4.41 -3.891 2.609 1 94.69 35 LEU B CA 1
ATOM 896 C C . LEU B 1 35 ? -4.961 -3.703 4.02 1 94.69 35 LEU B C 1
ATOM 898 O O . LEU B 1 35 ? -6.156 -3.461 4.195 1 94.69 35 LEU B O 1
ATOM 902 N N . GLN B 1 36 ? -4.133 -3.824 5.012 1 93.12 36 GLN B N 1
ATOM 903 C CA . GLN B 1 36 ? -4.5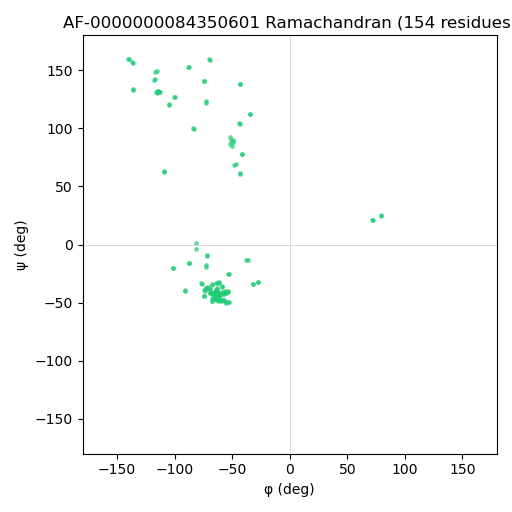31 -3.629 6.402 1 93.12 36 GLN B CA 1
ATOM 904 C C . GLN B 1 36 ? -5.043 -2.211 6.633 1 93.12 36 GLN B C 1
ATOM 906 O O . GLN B 1 36 ? -6.031 -2.012 7.34 1 93.12 36 GLN B O 1
ATOM 911 N N . TYR B 1 37 ? -4.277 -1.277 6.023 1 89.12 37 TYR B N 1
ATOM 912 C CA . TYR B 1 37 ? -4.684 0.117 6.145 1 89.12 37 TYR B CA 1
ATOM 913 C C . TYR B 1 37 ? -6.102 0.319 5.621 1 89.12 37 TYR B C 1
ATOM 915 O O . TYR B 1 37 ? -6.941 0.917 6.297 1 89.12 37 TYR B O 1
ATOM 923 N N . VAL B 1 38 ? -6.422 -0.16 4.52 1 91.44 38 VAL B N 1
ATOM 924 C CA . VAL B 1 38 ? -7.734 -0.023 3.896 1 91.44 38 VAL B CA 1
ATOM 925 C C . VAL B 1 38 ? -8.789 -0.737 4.746 1 91.44 38 VAL B C 1
ATOM 927 O O . VAL B 1 38 ? -9.883 -0.217 4.949 1 91.44 38 VAL B O 1
ATOM 930 N N . ALA B 1 39 ? -8.438 -1.889 5.219 1 94.06 39 ALA B N 1
ATOM 931 C CA . ALA B 1 39 ? -9.367 -2.67 6.023 1 94.06 39 ALA B CA 1
ATOM 932 C C . ALA B 1 39 ? -9.727 -1.937 7.316 1 94.06 39 ALA B C 1
ATOM 934 O O . ALA B 1 39 ? -10.867 -2.01 7.785 1 94.06 39 ALA B O 1
ATOM 935 N N . GLU B 1 40 ? -8.797 -1.185 7.852 1 90.69 40 GLU B N 1
ATOM 936 C CA . GLU B 1 40 ? -8.961 -0.551 9.156 1 90.69 40 GLU B CA 1
ATOM 937 C C . GLU B 1 40 ? -9.57 0.845 9.016 1 90.69 40 GLU B C 1
ATOM 939 O O . GLU B 1 40 ? -10.398 1.254 9.828 1 90.69 40 GLU B O 1
ATOM 944 N N . ARG B 1 41 ? -9.109 1.538 7.98 1 86 41 ARG B N 1
ATOM 945 C CA . ARG B 1 41 ? -9.477 2.947 7.891 1 86 41 ARG B CA 1
ATOM 946 C C . ARG B 1 41 ? -10.609 3.154 6.883 1 86 41 ARG B C 1
ATOM 948 O O . ARG B 1 41 ? -11.266 4.199 6.883 1 86 41 ARG B O 1
ATOM 955 N N . GLY B 1 42 ? -10.758 2.197 6.02 1 88.19 42 GLY B N 1
ATOM 956 C CA . GLY B 1 42 ? -11.805 2.309 5.016 1 88.19 42 GLY B CA 1
ATOM 957 C C . GLY B 1 42 ? -11.508 3.346 3.953 1 88.19 42 GLY B C 1
ATOM 958 O O . GLY B 1 42 ? -12.422 3.912 3.352 1 88.19 42 GLY B O 1
ATOM 959 N N . GLN B 1 43 ? -10.188 3.656 3.848 1 85.06 43 GLN B N 1
ATOM 960 C CA . GLN B 1 43 ? -9.75 4.629 2.852 1 85.06 43 GLN B CA 1
ATOM 961 C C . GLN B 1 43 ? -8.453 4.191 2.188 1 85.06 43 GLN B C 1
ATOM 963 O O . GLN B 1 43 ? -7.758 3.303 2.689 1 85.06 43 GLN B O 1
ATOM 968 N N . LEU B 1 44 ? -8.234 4.77 1.015 1 85.56 44 LEU B N 1
ATOM 969 C CA . LEU B 1 44 ? -6.992 4.48 0.307 1 85.56 44 LEU B CA 1
ATOM 970 C C . LEU B 1 44 ? -5.816 5.199 0.96 1 85.56 44 LEU B C 1
ATOM 972 O O . LEU B 1 44 ? -5.945 6.344 1.393 1 85.56 44 LEU B O 1
ATOM 976 N N . PRO B 1 45 ? -4.676 4.523 1.04 1 76.75 45 PRO B N 1
ATOM 977 C CA . PRO B 1 45 ? -3.5 5.145 1.652 1 76.75 45 PRO B CA 1
ATOM 978 C C . PRO B 1 45 ? -2.887 6.238 0.78 1 76.75 45 PRO B C 1
ATOM 980 O O . PRO B 1 45 ? -1.994 6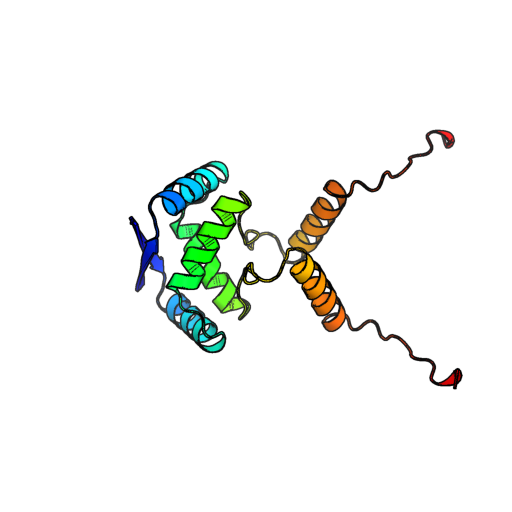.961 1.229 1 76.75 45 PRO B O 1
ATOM 983 N N . PHE B 1 46 ? -3.326 6.375 -0.485 1 70.38 46 PHE B N 1
ATOM 984 C CA . PHE B 1 46 ? -2.777 7.391 -1.372 1 70.38 46 PHE B CA 1
ATOM 985 C C . PHE B 1 46 ? -3.889 8.086 -2.152 1 70.38 46 PHE B C 1
ATOM 987 O O . PHE B 1 46 ? -4.957 7.508 -2.369 1 70.38 46 PHE B O 1
ATOM 994 N N . LYS B 1 47 ? -3.688 9.352 -2.096 1 59 47 LYS B N 1
ATOM 995 C CA . LYS B 1 47 ? -4.621 10.094 -2.938 1 59 47 LYS B CA 1
ATOM 996 C C . LYS B 1 47 ? -4.281 9.922 -4.414 1 59 47 LYS B C 1
ATOM 998 O O . LYS B 1 47 ? -3.107 9.82 -4.781 1 59 47 LYS B O 1
ATOM 1003 N N . PRO B 1 48 ? -5.23 9.445 -5.199 1 51.94 48 PRO B N 1
ATOM 1004 C CA . PRO B 1 48 ? -4.91 9.375 -6.625 1 51.94 48 PRO B CA 1
ATOM 1005 C C . PRO B 1 48 ? -4.02 10.523 -7.094 1 51.94 48 PRO B C 1
ATOM 1007 O O . PRO B 1 48 ? -4.102 11.633 -6.562 1 51.94 48 PRO B O 1
ATOM 1010 N N . VAL B 1 49 ? -2.812 10.234 -7.469 1 46.62 49 VAL B N 1
ATOM 1011 C CA . VAL B 1 49 ? -1.874 11.219 -8.008 1 46.62 49 VAL B CA 1
ATOM 1012 C C . VAL B 1 49 ? -2.635 12.297 -8.766 1 46.62 49 VAL B C 1
ATOM 1014 O O . VAL B 1 49 ? -2.107 13.391 -9.008 1 46.62 49 VAL B O 1
ATOM 1017 N N . LEU B 1 50 ? -3.619 12.078 -9.367 1 44.78 50 LEU B N 1
ATOM 1018 C CA . LEU B 1 50 ? -4.199 13.258 -9.992 1 44.78 50 LEU B CA 1
ATOM 1019 C C . LEU B 1 50 ? -4.395 14.375 -8.969 1 44.78 50 LEU B C 1
ATOM 1021 O O . LEU B 1 50 ? -4.703 15.516 -9.336 1 44.78 50 LEU B O 1
ATOM 1025 N N . MET B 1 51 ? -4.523 14 -7.809 1 43.81 51 MET B N 1
ATOM 1026 C CA . MET B 1 51 ? -4.637 15.117 -6.875 1 43.81 51 MET B CA 1
ATOM 1027 C C . MET B 1 51 ? -3.26 15.648 -6.492 1 43.81 51 MET B C 1
ATOM 1029 O O . MET B 1 51 ? -2.357 14.875 -6.172 1 43.81 51 MET B O 1
ATOM 1033 N N . THR B 1 52 ? -2.832 16.656 -7.062 1 47 52 THR B N 1
ATOM 1034 C CA . THR B 1 52 ? -1.555 17.328 -6.836 1 47 52 THR B CA 1
ATOM 1035 C C . THR B 1 52 ? -1.263 17.438 -5.344 1 47 52 THR B C 1
ATOM 1037 O O . THR B 1 52 ? -2.168 17.297 -4.516 1 47 52 THR B O 1
ATOM 1040 N N . GLU B 1 53 ? 0.004 17.188 -5 1 48.22 53 GLU B N 1
ATOM 1041 C CA . GLU B 1 53 ? 0.453 17.453 -3.633 1 48.22 53 GLU B CA 1
ATOM 1042 C C . GLU B 1 53 ? -0.364 18.562 -2.986 1 48.22 53 GLU B C 1
ATOM 1044 O O . GLU B 1 53 ? -0.664 18.516 -1.792 1 48.22 53 GLU B O 1
ATOM 1049 N N . GLU B 1 54 ? -0.713 19.375 -3.83 1 50.47 54 GLU B N 1
ATOM 1050 C CA . GLU B 1 54 ? -1.496 20.531 -3.395 1 50.47 54 GLU B CA 1
ATOM 1051 C C . GLU B 1 54 ? -2.883 20.109 -2.918 1 50.47 54 GLU B C 1
ATOM 1053 O O . GLU B 1 54 ? -3.404 20.656 -1.944 1 50.47 54 GLU B O 1
ATOM 1058 N N . ASP B 1 55 ? -3.322 19.172 -3.545 1 53.03 55 ASP B N 1
ATOM 1059 C CA . ASP B 1 55 ? -4.672 18.734 -3.191 1 53.03 55 ASP B CA 1
ATOM 1060 C C . ASP B 1 55 ? -4.672 17.938 -1.89 1 53.03 55 ASP B C 1
ATOM 1062 O O . ASP B 1 55 ? -5.594 18.062 -1.079 1 53.03 55 ASP B O 1
ATOM 1066 N N . GLU B 1 56 ? -3.689 17.266 -1.711 1 50.72 56 GLU B N 1
ATOM 1067 C CA . GLU B 1 56 ? -3.553 16.5 -0.48 1 50.72 56 GLU B CA 1
ATOM 1068 C C . GLU B 1 56 ? -3.471 17.406 0.739 1 50.72 56 GLU B C 1
ATOM 1070 O O . GLU B 1 56 ? -4.047 17.109 1.786 1 50.72 56 GLU B O 1
ATOM 1075 N N . ALA B 1 57 ? -2.641 18.344 0.511 1 50.75 57 ALA B N 1
ATOM 1076 C CA . ALA B 1 57 ? -2.529 19.344 1.58 1 50.75 57 ALA B CA 1
ATOM 1077 C C . ALA B 1 57 ? -3.877 20 1.858 1 50.75 57 ALA B C 1
ATOM 1079 O O . ALA B 1 57 ? -4.234 20.234 3.016 1 50.75 57 ALA B O 1
ATOM 1080 N N . LEU B 1 58 ? -4.551 20.156 0.811 1 53.31 58 LEU B N 1
ATOM 1081 C CA . LEU B 1 58 ? -5.863 20.781 0.941 1 53.31 58 LEU B CA 1
ATOM 1082 C C . LEU B 1 58 ? -6.859 19.812 1.582 1 53.31 58 LEU B C 1
ATOM 1084 O O . LEU B 1 58 ? -7.656 20.219 2.434 1 53.31 58 LEU B O 1
ATOM 1088 N N . MET B 1 59 ? -6.723 18.688 1.234 1 51.19 59 MET B N 1
ATOM 1089 C CA . MET B 1 59 ? -7.672 17.719 1.779 1 51.19 59 MET B CA 1
ATOM 1090 C C . MET B 1 59 ? -7.359 17.406 3.24 1 51.19 59 MET B C 1
ATOM 1092 O O . MET B 1 59 ? -8.273 17.266 4.055 1 51.19 59 MET B O 1
ATOM 1096 N N . ALA B 1 60 ? -6.148 17.234 3.422 1 52.56 60 ALA B N 1
ATOM 1097 C CA . ALA B 1 60 ? -5.734 17.047 4.809 1 52.56 60 ALA B CA 1
ATOM 1098 C C . ALA B 1 60 ? -6.184 18.219 5.68 1 52.56 60 ALA B C 1
ATOM 1100 O O . ALA B 1 60 ? -6.637 18.016 6.812 1 52.56 60 ALA B O 1
ATOM 1101 N N . THR B 1 61 ? -6.051 19.391 5.086 1 52.72 61 THR B N 1
ATOM 1102 C CA . THR B 1 61 ? -6.547 20.594 5.766 1 52.72 61 THR B CA 1
ATOM 1103 C C . THR B 1 61 ? -8.062 20.516 5.945 1 52.72 61 THR B C 1
ATOM 1105 O O . THR B 1 61 ? -8.578 20.844 7.012 1 52.72 61 THR B O 1
ATOM 1108 N N . VAL B 1 62 ? -8.625 20.047 4.938 1 54.97 62 VAL B N 1
ATOM 1109 C CA . VAL B 1 62 ? -10.086 19.969 4.984 1 54.97 62 VAL B CA 1
ATOM 1110 C C . VAL B 1 62 ? -10.516 18.906 5.984 1 54.97 62 VAL B C 1
ATOM 1112 O O . VAL B 1 62 ? -11.43 19.125 6.785 1 54.97 62 VAL B O 1
ATOM 1115 N N . ARG B 1 63 ? -9.914 17.875 6 1 50.94 63 ARG B N 1
ATOM 1116 C CA . ARG B 1 63 ? -10.25 16.781 6.902 1 50.94 63 ARG B CA 1
ATOM 1117 C C . ARG B 1 63 ? -9.961 17.156 8.352 1 50.94 63 ARG B C 1
ATOM 1119 O O . ARG B 1 63 ? -10.734 16.812 9.25 1 50.94 63 ARG B O 1
ATOM 1126 N N . GLU B 1 64 ? -8.75 17.688 8.508 1 50.53 64 GLU B N 1
ATOM 1127 C CA . GLU B 1 64 ? -8.43 18.203 9.828 1 50.53 64 GLU B CA 1
ATOM 1128 C C . GLU B 1 64 ? -9.484 19.203 10.305 1 50.53 64 GLU B C 1
ATOM 1130 O O . GLU B 1 64 ? -9.859 19.219 11.477 1 50.53 64 GLU B O 1
ATOM 1135 N N . ARG B 1 65 ? -9.883 20 9.297 1 51.03 65 ARG B N 1
ATOM 1136 C CA . ARG B 1 65 ? -10.906 20.984 9.641 1 51.03 65 ARG B CA 1
ATOM 1137 C C . ARG B 1 65 ? -12.242 20.312 9.922 1 51.03 65 ARG B C 1
ATOM 1139 O O . ARG B 1 65 ? -13 20.75 10.789 1 51.03 65 ARG B O 1
ATOM 1146 N N . LEU B 1 66 ? -12.484 19.375 9.164 1 53 66 LEU B N 1
ATOM 1147 C CA . LEU B 1 66 ? -13.758 18.688 9.359 1 53 66 LEU B CA 1
ATOM 1148 C C . LEU B 1 66 ? -13.734 17.875 10.656 1 53 66 LEU B C 1
ATOM 1150 O O . LEU B 1 66 ? -14.766 17.734 11.32 1 53 66 LEU B O 1
ATOM 1154 N N . ALA B 1 67 ? -12.617 17.328 10.914 1 52.72 67 ALA B N 1
ATOM 1155 C CA . ALA B 1 67 ? -12.484 16.531 12.133 1 52.72 67 ALA B CA 1
ATOM 1156 C C . ALA B 1 67 ? -12.406 17.422 13.367 1 52.72 67 ALA B C 1
ATOM 1158 O O . ALA B 1 67 ? -12.742 16.984 14.469 1 52.72 67 ALA B O 1
ATOM 1159 N N . SER B 1 68 ? -11.727 18.531 13.281 1 44.5 68 SER B N 1
ATOM 1160 C CA . SER B 1 68 ? -11.812 19.547 14.328 1 44.5 68 SER B CA 1
ATOM 1161 C C . SER B 1 68 ? -12.57 20.766 13.852 1 44.5 68 SER B C 1
ATOM 1163 O O . SER B 1 68 ? -11.969 21.734 13.383 1 44.5 68 SER B O 1
ATOM 1165 N N . PRO B 1 69 ? -13.805 20.562 13.547 1 48.31 69 PRO B N 1
ATOM 1166 C CA . PRO B 1 69 ? -14.609 21.719 13.102 1 48.31 69 PRO B CA 1
ATOM 1167 C C . PRO B 1 69 ? -14.336 22.969 13.93 1 48.31 69 PRO B C 1
ATOM 1169 O O . PRO B 1 69 ? -14.469 22.953 15.156 1 48.31 69 PRO B O 1
ATOM 1172 N N . GLN B 1 70 ? -13.234 23.672 13.703 1 45.16 70 GLN B N 1
ATOM 1173 C CA . GLN B 1 70 ? -13.141 24.953 14.383 1 45.16 70 GLN B CA 1
ATOM 1174 C C . GLN B 1 70 ? -14.469 25.703 14.305 1 45.16 70 GLN B C 1
ATOM 1176 O O . GLN B 1 70 ? -15.094 25.766 13.25 1 45.16 70 GLN B O 1
ATOM 1181 N N . ARG B 1 71 ? -15.172 25.734 15.297 1 45.72 71 ARG B N 1
ATOM 1182 C CA . ARG B 1 71 ? -16.375 26.547 15.531 1 45.72 71 ARG B CA 1
ATOM 1183 C C . ARG B 1 71 ? -16.156 27.969 15.039 1 45.72 71 ARG B C 1
ATOM 1185 O O . ARG B 1 71 ? -15.359 28.719 15.602 1 45.72 71 ARG B O 1
ATOM 1192 N N . VAL B 1 72 ? -15.922 28.188 13.812 1 43.28 72 VAL B N 1
ATOM 1193 C CA . VAL B 1 72 ? -16.031 29.609 13.477 1 43.28 72 VAL B CA 1
ATOM 1194 C C . VAL B 1 72 ? -17.344 30.172 14.023 1 43.28 72 VAL B C 1
ATOM 1196 O O . VAL B 1 72 ? -18.422 29.703 13.648 1 43.28 72 VAL B O 1
ATOM 1199 N N . LYS B 1 73 ? -17.328 30.625 15.219 1 42.28 73 LYS B N 1
ATOM 1200 C CA . LYS B 1 73 ? -18.391 31.453 15.766 1 42.28 73 LYS B CA 1
ATOM 1201 C C . LYS B 1 73 ? -18.781 32.562 14.805 1 42.28 73 LYS B C 1
ATOM 1203 O O . LYS B 1 73 ? -17.984 33.469 14.547 1 42.28 73 LYS B O 1
ATOM 1208 N N . VAL B 1 74 ? -19.359 32.219 13.758 1 39.97 74 VAL B N 1
ATOM 1209 C CA . VAL B 1 74 ? -19.984 33.312 13.008 1 39.97 74 VAL B CA 1
ATOM 1210 C C . VAL B 1 74 ? -20.859 34.156 13.938 1 39.97 74 VAL B C 1
ATOM 1212 O O . VAL B 1 74 ? -21.766 33.625 14.578 1 39.97 74 VAL B O 1
ATOM 1215 N N . SER B 1 75 ? -20.25 35.062 14.586 1 40.75 75 SER B N 1
ATOM 1216 C CA . SER B 1 75 ? -21.078 36.062 15.266 1 40.75 75 SER B CA 1
ATOM 1217 C C . SER B 1 75 ? -22.109 36.656 14.32 1 40.75 75 SER B C 1
ATOM 1219 O O . SER B 1 75 ? -21.766 37.156 13.25 1 40.75 75 SER B O 1
ATOM 1221 N N . LEU B 1 76 ? -23.203 36.094 14.242 1 42.31 76 LEU B N 1
ATOM 1222 C CA . LEU B 1 76 ? -24.391 36.656 13.609 1 42.31 76 LEU B CA 1
ATOM 1223 C C . LEU B 1 76 ? -24.5 38.156 13.883 1 42.31 76 LEU B C 1
ATOM 1225 O O . LEU B 1 76 ? -25.375 38.812 13.32 1 42.31 76 LEU B O 1
ATOM 1229 N N . ASP B 1 77 ? -23.656 38.625 14.883 1 42.75 77 ASP B N 1
ATOM 1230 C CA . ASP B 1 77 ? -24.031 40 15.219 1 42.75 77 ASP B CA 1
ATOM 1231 C C . ASP B 1 77 ? -23.625 40.969 14.109 1 42.75 77 ASP B C 1
ATOM 1233 O O . ASP B 1 77 ? -23.938 42.156 14.172 1 42.75 77 ASP B O 1
ATOM 1237 N N . ASP B 1 78 ? -22.656 40.5 13.172 1 38.78 78 ASP B N 1
ATOM 1238 C CA . ASP B 1 78 ? -22.281 41.656 12.391 1 38.78 78 ASP B CA 1
ATOM 1239 C C . ASP B 1 78 ? -23.297 41.938 11.297 1 38.78 78 ASP B C 1
ATOM 1241 O O . ASP B 1 78 ? -23.172 42.938 10.555 1 38.78 78 ASP B O 1
ATOM 1245 N N . LEU B 1 79 ? -24.359 40.969 11.195 1 32.97 79 LEU B N 1
ATOM 1246 C CA . LEU B 1 79 ? -25.344 41.656 10.391 1 32.97 79 LEU B CA 1
ATOM 1247 C C . LEU B 1 79 ? -26.141 42.656 11.258 1 32.97 79 LEU B C 1
ATOM 1249 O O . LEU B 1 79 ? -26.312 42.406 12.453 1 32.97 79 LEU B O 1
#

Radius of gyration: 19.8 Å; Cα contacts (8 Å, |Δi|>4): 151; chains: 2; bounding box: 48×60×43 Å

Sequence (158 aa):
MASINVRIDDDLKARAYLELEKLGVTPSELMRQALQYVAERGQLPFKPVLMTEEDEALMATVRERLASPQRVKVSLDDLMASINVRIDDDLKARAYLELEKLGVTPSELMRQALQYVAERGQLPFKPVLMTEEDEALMATVRERLASPQRVKVSLDDL

Solvent-accessible surface area (backbone atoms only — not comparable to full-atom values): 9154 Å² total; per-residue (Å²): 109,41,75,45,78,34,80,42,49,50,67,57,50,53,45,20,50,52,36,28,56,76,72,73,44,51,71,58,56,53,46,51,48,54,42,50,46,22,44,73,69,63,44,73,84,59,72,62,71,86,48,46,74,64,43,50,56,47,45,51,48,46,46,50,37,64,73,50,59,70,76,74,75,71,67,71,69,82,106,110,40,76,45,78,36,78,40,49,50,66,56,51,53,46,20,50,52,36,28,56,75,71,71,45,52,69,57,56,54,46,50,48,55,41,49,45,23,45,73,68,63,44,74,83,60,72,63,70,85,48,45,74,65,43,49,55,47,43,51,48,46,47,51,37,65,73,48,60,69,76,73,74,72,66,69,69,81,104

Foldseek 3Di:
DDDDDDDDDPVCVVVVCVVCVVVVHDPVRVVVVQVVCCVVVVDGPDDPVVQPVVNVVVVVVVVVCVVVVPPPPPPPPVD/DDDDDDDDDPVCCVVVCVVCVVVVHDPVRVVVVQVVCCVVVVDGPDDPVVQPVVNVVVVVVVVVCVVVVPPPPPVPVVD

pLDDT: mean 73.83, std 22.78, range [32.38, 97.12]

Organism: NCBI:txid76758